Protein AF-A0ABD2MHT2-F1 (afdb_monomer_lite)

Sequence (106 aa):
MSTRWYPIYQKGGPQLRVFLPNFWMKLVRPTHNQPPNIVQFSCSMEMTTPDIKNYLEKIYNVKVIEIRTRIALGKTKKLLELEMLSKRMILNMHMLLCLFKRNFSF

Secondary structure (DSSP, 8-state):
----PPPPP-TTPPPP--SS----EEEE--SS---TTEEEEEE-TT--HHHHHHHHHHTS---EEEEEEEEEPPPPEE-TTTS-EE-----EEEEEEEEESS----

Foldseek 3Di:
DPPDDDDDDDPPDDDDDDDDDPWDKDWDDDPDDDFQQKTKIFIDPPDDPVNVQCCCCVVVVFHFDDKDWDFDFADFDQDPPPSDTDDPRPRGTTTMITGGPDGHDD

InterPro domains:
  IPR012677 Nucleotide-binding alpha-beta plait domain superfamily [G3DSA:3.30.70.330] (2-94)
  IPR012678 Ribosomal protein uL23/eL15/eS24 core domain superfamily [SSF54189] (9-79)
  IPR013025 Large ribosomal subunit protein uL23-like [PF00276] (38-88)
  IPR013025 Large ribosomal subunit protein uL23-like [PTHR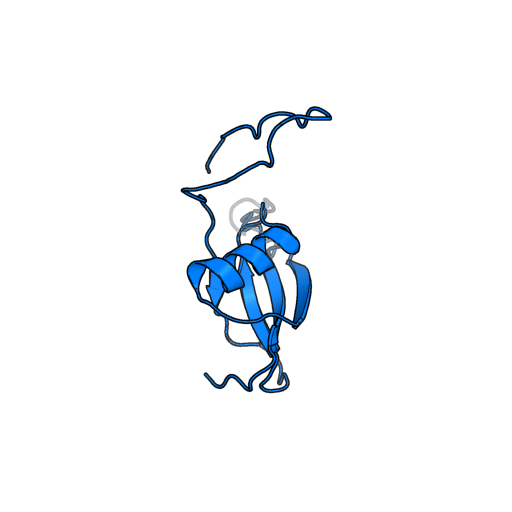12059] (6-78)

Structure (mmCIF, N/CA/C/O backbone):
data_AF-A0ABD2MHT2-F1
#
_entry.id   AF-A0ABD2MHT2-F1
#
loop_
_atom_site.group_PDB
_atom_site.id
_atom_site.type_symbol
_atom_site.label_atom_id
_atom_site.label_alt_id
_atom_site.label_comp_id
_atom_site.label_asym_id
_atom_site.label_entity_id
_atom_site.label_seq_id
_atom_site.pdbx_PDB_ins_code
_atom_site.Cartn_x
_atom_site.Cartn_y
_atom_site.Cartn_z
_atom_site.occupancy
_atom_site.B_iso_or_equiv
_atom_site.auth_seq_id
_atom_site.auth_comp_id
_atom_site.auth_asym_id
_atom_site.auth_atom_id
_atom_site.pdbx_PDB_model_num
ATOM 1 N N . MET A 1 1 ? 4.346 12.620 -9.532 1.00 43.84 1 MET A N 1
ATOM 2 C CA . MET A 1 1 ? 4.607 11.967 -8.232 1.00 43.84 1 MET A CA 1
ATOM 3 C C . MET A 1 1 ? 4.046 12.856 -7.144 1.00 43.84 1 MET A C 1
ATOM 5 O O . MET A 1 1 ? 4.315 14.050 -7.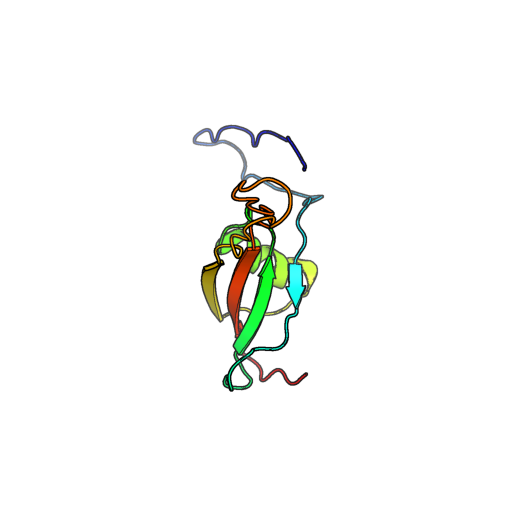184 1.00 43.84 1 MET A O 1
ATOM 9 N N . SER A 1 2 ? 3.239 12.326 -6.224 1.00 43.72 2 SER A N 1
ATOM 10 C CA . SER A 1 2 ? 2.806 13.097 -5.055 1.00 43.72 2 SER A CA 1
ATOM 11 C C . SER A 1 2 ? 3.951 13.087 -4.059 1.00 43.72 2 SER A C 1
ATOM 13 O O . SER A 1 2 ? 4.097 12.156 -3.281 1.00 43.72 2 SER A O 1
ATOM 15 N N . THR A 1 3 ? 4.760 14.132 -4.076 1.00 55.66 3 THR A N 1
ATOM 16 C CA . THR A 1 3 ? 5.834 14.415 -3.114 1.00 55.66 3 THR A CA 1
ATOM 17 C C . THR A 1 3 ? 5.301 14.773 -1.717 1.00 55.66 3 THR A C 1
ATOM 19 O O . THR A 1 3 ? 5.911 15.548 -0.984 1.00 55.66 3 THR A O 1
ATOM 22 N N . ARG A 1 4 ? 4.126 14.258 -1.334 1.00 71.31 4 ARG A N 1
ATOM 23 C CA . ARG A 1 4 ? 3.498 14.582 -0.056 1.00 71.31 4 ARG A CA 1
ATOM 24 C C . ARG A 1 4 ? 4.091 13.688 1.021 1.00 71.31 4 ARG A C 1
ATOM 26 O O . ARG A 1 4 ? 3.875 12.481 1.024 1.00 71.31 4 ARG A O 1
ATOM 33 N N . TRP A 1 5 ? 4.800 14.310 1.948 1.00 82.06 5 TRP A N 1
ATOM 34 C CA . TRP A 1 5 ? 5.302 13.655 3.143 1.00 82.06 5 TRP A CA 1
ATOM 35 C C . TRP A 1 5 ? 4.125 13.187 3.998 1.00 82.06 5 TRP A C 1
ATOM 37 O O . TRP A 1 5 ? 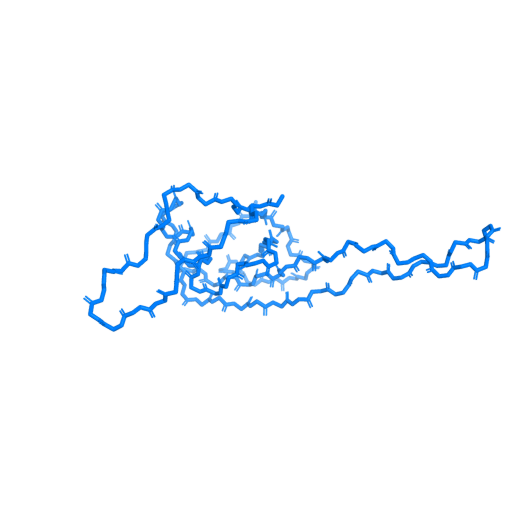3.220 13.969 4.302 1.00 82.06 5 TRP A O 1
ATOM 47 N N . TYR A 1 6 ? 4.122 11.905 4.362 1.00 88.75 6 TYR A N 1
ATOM 48 C CA . TYR A 1 6 ? 3.172 11.399 5.345 1.00 88.75 6 TYR A CA 1
ATOM 49 C C . TYR A 1 6 ? 3.525 11.961 6.726 1.00 88.75 6 TYR A C 1
ATOM 51 O O . TYR A 1 6 ? 4.710 12.064 7.055 1.00 88.75 6 TYR A O 1
ATOM 59 N N . PRO A 1 7 ? 2.524 12.339 7.540 1.00 91.06 7 PRO A N 1
ATOM 60 C CA . PRO A 1 7 ? 2.784 12.799 8.894 1.00 91.06 7 PRO A CA 1
ATOM 61 C C . PRO A 1 7 ? 3.423 11.672 9.708 1.00 91.06 7 PRO A C 1
ATOM 63 O O . PRO A 1 7 ? 3.068 10.499 9.568 1.00 91.06 7 PRO A O 1
ATOM 66 N N . ILE A 1 8 ? 4.366 12.041 10.570 1.00 92.25 8 ILE A N 1
ATOM 67 C CA . ILE A 1 8 ? 5.049 11.092 11.447 1.00 92.25 8 ILE A CA 1
ATOM 68 C C . ILE A 1 8 ? 4.041 10.569 12.472 1.00 92.25 8 ILE A C 1
ATOM 70 O O . ILE A 1 8 ? 3.321 11.342 13.104 1.00 92.25 8 ILE A O 1
ATOM 74 N N . TYR A 1 9 ? 3.994 9.248 12.637 1.00 93.62 9 TYR A N 1
ATOM 75 C CA . TYR A 1 9 ? 3.128 8.619 13.625 1.00 93.62 9 TYR A CA 1
ATOM 76 C C . TYR A 1 9 ? 3.529 9.027 15.050 1.00 93.62 9 TYR A C 1
ATOM 78 O O . TYR A 1 9 ? 4.692 8.910 15.436 1.00 93.62 9 TYR A O 1
ATOM 86 N N . GLN A 1 10 ? 2.545 9.452 15.845 1.00 94.44 10 GLN A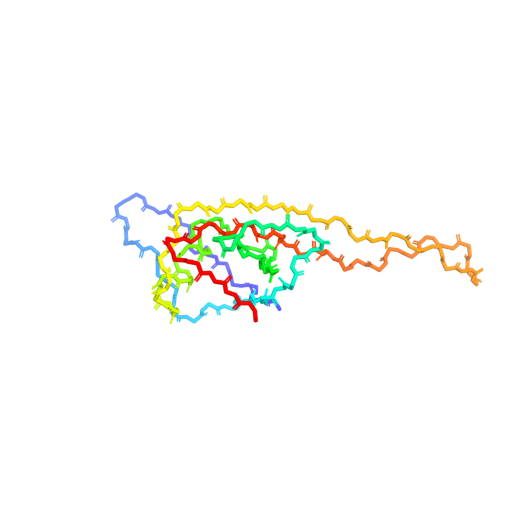 N 1
ATOM 87 C CA . GLN A 1 10 ? 2.690 9.732 17.272 1.00 94.44 10 GLN A CA 1
ATOM 88 C C . GLN A 1 10 ? 1.749 8.825 18.070 1.00 94.44 10 GLN A C 1
ATOM 90 O O . GLN A 1 10 ? 0.575 8.667 17.726 1.00 94.44 10 GLN A O 1
ATOM 95 N N . LYS A 1 11 ? 2.258 8.219 19.149 1.00 95.94 11 LYS A N 1
ATOM 96 C CA . LYS A 1 11 ? 1.469 7.330 20.012 1.00 95.94 11 LYS A CA 1
ATOM 97 C C . LYS A 1 11 ? 0.310 8.110 20.646 1.00 95.94 11 LYS A C 1
ATOM 99 O O . LYS A 1 11 ? 0.537 9.135 21.275 1.00 95.94 11 LYS A O 1
ATOM 104 N N . GLY A 1 12 ? -0.914 7.602 20.500 1.00 95.62 12 GLY A N 1
ATOM 105 C CA . GLY A 1 12 ? -2.135 8.270 20.978 1.00 95.62 12 GLY A CA 1
ATOM 106 C C . GLY A 1 12 ? -2.726 9.291 19.997 1.00 95.62 12 GLY A C 1
ATOM 107 O O . GLY A 1 12 ? -3.787 9.843 20.271 1.00 95.62 12 GLY A O 1
ATOM 108 N N . GLY A 1 13 ? -2.079 9.521 18.850 1.00 93.56 13 GLY A N 1
ATOM 109 C CA . GLY A 1 13 ? -2.634 10.320 17.763 1.00 93.56 13 GLY A CA 1
ATOM 110 C C . GLY A 1 13 ? -3.756 9.601 16.999 1.00 93.56 13 GLY A C 1
ATOM 111 O O . GLY A 1 13 ? -3.957 8.392 17.152 1.00 93.56 13 GLY A O 1
ATOM 112 N N . PRO A 1 14 ? -4.498 10.329 16.148 1.00 95.38 14 PRO A N 1
ATOM 113 C CA . PRO A 1 14 ? -5.545 9.743 15.323 1.00 95.38 14 PRO A CA 1
ATOM 114 C C . PRO A 1 14 ? -4.970 8.813 14.245 1.00 95.38 14 PRO A C 1
ATOM 116 O O . PRO A 1 14 ? -3.845 8.979 13.774 1.00 95.38 14 PRO A O 1
ATOM 119 N N . GLN A 1 15 ? -5.786 7.858 13.795 1.00 92.12 15 GLN A N 1
ATOM 120 C CA . GLN A 1 15 ? -5.445 6.992 12.667 1.00 92.12 15 GLN A CA 1
ATOM 121 C C . GLN A 1 15 ? -5.254 7.814 11.382 1.00 92.12 15 GLN A C 1
ATOM 123 O O . GLN A 1 15 ? -6.123 8.610 11.017 1.00 92.12 15 GLN A O 1
ATOM 128 N N . LEU A 1 16 ? -4.163 7.558 10.652 1.00 91.06 16 LEU A N 1
ATOM 129 C CA . LEU A 1 16 ? -3.900 8.171 9.348 1.00 91.06 16 LEU A CA 1
ATOM 130 C C . LEU A 1 16 ? -4.994 7.789 8.339 1.00 91.06 16 LEU A C 1
ATOM 132 O O . LEU A 1 16 ? -5.276 6.605 8.140 1.00 91.06 16 LEU A O 1
ATOM 136 N N . ARG A 1 17 ? -5.587 8.792 7.681 1.00 91.31 17 ARG A N 1
ATOM 137 C CA . ARG A 1 17 ? -6.602 8.621 6.631 1.00 91.31 17 ARG A CA 1
ATOM 138 C C . ARG A 1 17 ? -6.184 9.364 5.369 1.00 91.31 17 ARG A C 1
ATOM 140 O O . ARG A 1 17 ? -5.790 10.525 5.430 1.00 91.31 17 ARG A O 1
ATOM 147 N N . VAL A 1 18 ? -6.311 8.696 4.226 1.00 88.62 18 VAL A N 1
ATOM 148 C CA . VAL A 1 18 ? -6.001 9.252 2.905 1.00 88.62 18 VAL A CA 1
ATOM 149 C C . VAL A 1 18 ? -7.294 9.311 2.101 1.00 88.62 18 VAL A C 1
ATOM 151 O O . VAL A 1 18 ? -7.866 8.276 1.778 1.00 88.62 18 VAL A O 1
ATOM 154 N N . PHE A 1 19 ? -7.767 10.521 1.801 1.00 89.06 19 PHE A N 1
ATOM 155 C CA . PHE A 1 19 ? -9.023 10.728 1.067 1.00 89.06 19 PHE A CA 1
ATOM 156 C C . PHE A 1 19 ? -8.834 10.722 -0.450 1.00 89.06 19 PHE A C 1
ATOM 158 O O . PHE A 1 19 ? -9.675 10.211 -1.179 1.00 89.06 19 PHE A O 1
ATOM 165 N N . LEU A 1 20 ? -7.720 11.282 -0.921 1.00 89.12 20 LEU A N 1
ATOM 166 C CA . LEU A 1 20 ? -7.407 11.429 -2.340 1.00 89.12 20 LEU A CA 1
ATOM 167 C C . LEU A 1 20 ? -6.060 10.754 -2.620 1.00 89.12 20 LEU A C 1
ATOM 169 O O . LEU A 1 20 ? -5.030 11.433 -2.669 1.00 89.12 20 LEU A O 1
ATOM 173 N N . PRO A 1 21 ? -6.034 9.412 -2.708 1.00 87.06 21 PRO A N 1
ATOM 174 C CA . PRO A 1 21 ? -4.805 8.685 -2.980 1.00 87.06 21 PRO A CA 1
ATOM 175 C C . PRO A 1 21 ? -4.328 8.976 -4.405 1.00 87.06 21 PRO A C 1
ATOM 177 O O . PRO A 1 21 ? -5.069 8.804 -5.369 1.00 87.06 21 PRO A O 1
ATOM 180 N N . ASN A 1 22 ? -3.061 9.356 -4.550 1.00 87.81 22 ASN A N 1
ATOM 181 C CA . ASN A 1 22 ? -2.413 9.502 -5.853 1.00 87.81 22 ASN A CA 1
ATOM 182 C C . ASN A 1 22 ? -1.772 8.172 -6.286 1.00 87.81 22 ASN A C 1
ATOM 184 O O . ASN A 1 22 ? -0.576 8.083 -6.561 1.00 87.81 22 ASN A O 1
ATOM 188 N N . PHE A 1 23 ? -2.580 7.117 -6.286 1.00 87.06 23 PHE A N 1
ATOM 189 C CA . PHE A 1 23 ? -2.155 5.781 -6.672 1.00 87.06 23 PHE A CA 1
ATOM 190 C C . PHE A 1 23 ? -2.898 5.327 -7.912 1.00 87.06 23 PHE A C 1
ATOM 192 O O . PHE A 1 23 ? -4.077 5.624 -8.102 1.00 87.06 23 PHE A O 1
ATOM 199 N N . TRP A 1 24 ? -2.198 4.554 -8.731 1.00 87.50 24 TRP A N 1
ATOM 200 C CA . TRP A 1 24 ? -2.783 3.885 -9.877 1.00 87.50 24 TRP A CA 1
ATOM 201 C C . TRP A 1 24 ? -2.506 2.387 -9.814 1.00 87.50 24 TRP A C 1
ATOM 203 O O . TRP A 1 24 ? -1.446 1.934 -9.361 1.00 87.50 24 TRP A O 1
ATOM 213 N N . MET A 1 25 ? -3.476 1.634 -10.317 1.00 88.62 25 MET A N 1
ATOM 214 C CA . MET A 1 25 ? -3.446 0.189 -10.450 1.00 88.62 25 MET A CA 1
ATOM 215 C C . MET A 1 25 ? -4.066 -0.176 -11.796 1.00 88.62 25 MET A C 1
ATOM 217 O O . MET A 1 25 ? -5.075 0.399 -12.198 1.00 88.62 25 MET A O 1
ATOM 221 N N . LYS A 1 26 ? -3.448 -1.116 -12.507 1.00 88.81 26 LYS A N 1
ATOM 222 C CA . LYS A 1 26 ? -3.943 -1.636 -13.786 1.00 88.81 26 LYS A CA 1
ATOM 223 C C . LYS A 1 26 ? -4.116 -3.140 -13.683 1.00 88.81 26 LYS A C 1
ATOM 225 O O . LYS A 1 26 ? -3.225 -3.827 -13.190 1.00 88.81 26 LYS A O 1
ATOM 230 N N . LEU A 1 27 ? -5.248 -3.640 -14.156 1.00 89.38 27 LEU A N 1
ATOM 231 C CA . LEU A 1 27 ? -5.497 -5.067 -14.322 1.00 89.38 27 LEU A CA 1
ATOM 232 C C . LEU A 1 27 ? -4.692 -5.562 -15.530 1.00 89.38 27 LEU A C 1
ATOM 234 O O 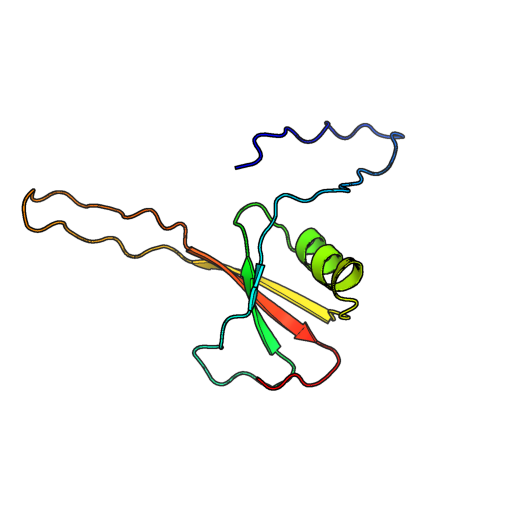. LEU A 1 27 ? -4.776 -4.978 -16.611 1.00 89.38 27 LEU A O 1
ATOM 238 N N . VAL A 1 28 ? -3.884 -6.604 -15.345 1.00 89.00 28 VAL A N 1
ATOM 239 C CA . VAL A 1 28 ? -3.016 -7.156 -16.391 1.00 89.00 28 VAL A CA 1
ATOM 240 C C . VAL A 1 28 ? -3.377 -8.614 -16.616 1.00 89.00 28 VAL A C 1
ATOM 242 O O . VAL A 1 28 ? -3.560 -9.374 -15.668 1.00 89.00 28 VAL A O 1
ATOM 245 N N . ARG A 1 29 ? -3.460 -9.021 -17.885 1.00 87.94 29 ARG A N 1
ATOM 246 C CA . ARG A 1 29 ? -3.658 -10.429 -18.227 1.00 87.94 29 ARG A CA 1
ATOM 247 C C . ARG A 1 29 ? -2.440 -11.243 -17.761 1.00 87.94 29 ARG A C 1
ATOM 249 O O . ARG A 1 29 ? -1.312 -10.854 -18.081 1.00 87.94 29 ARG A O 1
ATOM 256 N N . PRO A 1 30 ? -2.633 -12.350 -17.026 1.00 87.56 30 PRO A N 1
ATOM 257 C CA . PRO A 1 30 ? -1.521 -13.171 -16.574 1.00 87.56 30 PRO A CA 1
ATOM 258 C C . PRO A 1 30 ? -0.777 -13.782 -17.768 1.00 87.56 30 PRO A C 1
ATOM 260 O O . PRO A 1 30 ? -1.378 -14.139 -18.780 1.00 87.56 30 PRO A O 1
ATOM 263 N N . THR A 1 31 ? 0.548 -13.887 -17.657 1.00 85.69 31 THR A N 1
ATOM 264 C CA . THR A 1 31 ? 1.403 -14.457 -18.717 1.00 85.69 31 THR A CA 1
ATOM 265 C C . THR A 1 31 ? 1.390 -15.982 -18.733 1.00 85.69 31 THR A C 1
ATOM 267 O O . THR A 1 31 ? 1.694 -16.589 -19.753 1.00 85.69 31 THR A O 1
ATOM 270 N N . HIS A 1 32 ? 1.069 -16.596 -17.595 1.00 86.56 32 HIS A N 1
ATOM 271 C CA . HIS A 1 32 ? 0.967 -18.040 -17.421 1.00 86.56 32 HIS A CA 1
ATOM 272 C C . HIS A 1 32 ? -0.448 -18.399 -16.980 1.00 86.56 32 HIS A C 1
ATOM 274 O O . HIS A 1 32 ? -1.136 -17.569 -16.383 1.00 86.56 32 HIS A O 1
ATOM 280 N N . ASN A 1 33 ? -0.854 -19.645 -17.2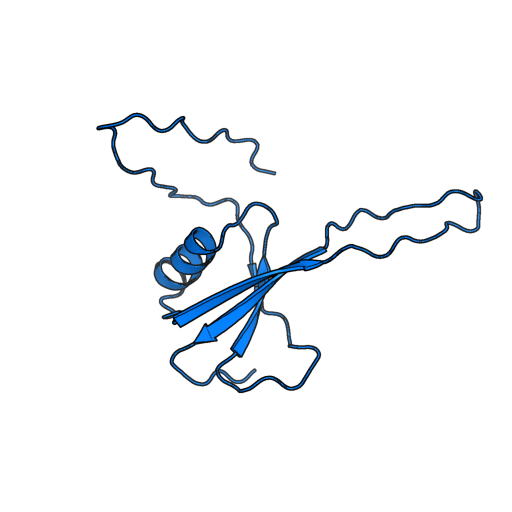24 1.00 86.75 33 ASN A N 1
ATOM 281 C CA . ASN A 1 33 ? -2.142 -20.148 -16.764 1.00 86.75 33 ASN A CA 1
ATOM 282 C C . ASN A 1 33 ? -2.188 -20.107 -15.233 1.00 86.75 33 ASN A C 1
ATOM 284 O O . ASN A 1 33 ? -1.430 -20.796 -14.551 1.00 86.75 33 ASN A O 1
ATOM 288 N N . GLN A 1 34 ? -3.064 -19.258 -14.709 1.00 86.56 34 GLN A N 1
ATOM 289 C CA . GLN A 1 34 ? -3.353 -19.126 -13.289 1.00 86.56 34 GLN A CA 1
ATOM 290 C C . GLN A 1 34 ? -4.783 -19.615 -13.040 1.00 86.56 34 GLN A C 1
ATOM 292 O O . GLN A 1 34 ? -5.620 -19.541 -13.943 1.00 86.56 34 GLN A O 1
ATOM 297 N N . PRO A 1 35 ? -5.087 -20.132 -11.840 1.00 89.06 35 PRO A N 1
ATOM 298 C CA . PRO A 1 35 ? -6.457 -20.465 -11.482 1.00 89.06 35 PRO A CA 1
ATOM 299 C C . PRO A 1 35 ? -7.349 -19.212 -11.540 1.00 89.06 35 PRO A C 1
ATOM 301 O O . PRO A 1 35 ? -6.871 -18.104 -11.292 1.00 89.06 35 PRO A O 1
ATOM 304 N N . PRO A 1 36 ? -8.659 -19.368 -11.792 1.00 87.38 36 PRO A N 1
ATOM 305 C CA . PRO A 1 36 ? -9.577 -18.249 -12.038 1.00 87.38 36 PRO A CA 1
ATOM 306 C C . PRO A 1 36 ? -9.787 -17.334 -10.821 1.00 87.38 36 PRO A C 1
ATOM 308 O O . PRO A 1 36 ? -10.325 -16.243 -10.942 1.00 87.38 36 PRO A O 1
ATOM 311 N N . ASN A 1 37 ? -9.372 -17.757 -9.628 1.00 89.31 37 ASN A N 1
ATOM 312 C CA . ASN A 1 37 ? -9.422 -16.934 -8.416 1.00 89.31 37 ASN A CA 1
ATOM 313 C C . ASN A 1 37 ? -8.222 -16.001 -8.269 1.00 89.31 37 ASN A C 1
ATOM 315 O O . ASN A 1 37 ? -8.165 -15.232 -7.310 1.00 89.31 37 ASN A O 1
ATOM 319 N N . ILE A 1 38 ? -7.247 -16.097 -9.169 1.00 90.19 38 ILE A N 1
ATOM 320 C CA . ILE A 1 38 ? -6.023 -15.321 -9.111 1.00 90.19 38 ILE A CA 1
ATOM 321 C C . ILE A 1 38 ? -6.039 -14.282 -10.221 1.00 90.19 38 ILE A C 1
ATOM 323 O O . ILE A 1 38 ? -6.153 -14.601 -11.402 1.00 90.19 38 ILE A O 1
ATOM 327 N N . VAL A 1 39 ? -5.880 -13.026 -9.820 1.00 89.62 39 VAL A N 1
ATOM 328 C CA . VAL A 1 39 ? -5.826 -11.892 -10.737 1.00 89.62 39 VAL A CA 1
ATOM 329 C C . VAL A 1 39 ? -4.517 -11.156 -10.549 1.00 89.62 39 VAL A C 1
ATOM 331 O O . VAL A 1 39 ? -4.053 -10.941 -9.424 1.00 89.62 39 VAL A O 1
ATOM 334 N N . GLN A 1 40 ? -3.937 -10.757 -11.677 1.00 90.31 40 GLN A N 1
ATOM 335 C CA . GLN A 1 40 ? -2.690 -10.029 -11.707 1.00 90.31 40 GLN A CA 1
ATOM 336 C C . GLN A 1 40 ? -2.942 -8.531 -11.882 1.00 90.31 40 GLN A C 1
ATOM 338 O O . GLN A 1 40 ? -3.562 -8.096 -12.854 1.00 90.31 40 GLN A O 1
ATOM 343 N N . PHE A 1 41 ? -2.410 -7.730 -10.964 1.00 90.19 41 PHE A N 1
ATOM 344 C CA . PHE A 1 41 ? -2.393 -6.277 -11.103 1.00 90.19 41 PHE A CA 1
ATOM 345 C C . PHE A 1 41 ? -0.975 -5.766 -11.270 1.00 90.19 41 PHE A C 1
ATOM 347 O O . PHE A 1 41 ? 0.002 -6.387 -10.846 1.00 90.19 41 PHE A O 1
ATOM 354 N N . SER A 1 42 ? -0.878 -4.602 -11.889 1.00 89.62 42 SER A N 1
ATOM 355 C CA . SER A 1 42 ? 0.327 -3.810 -11.907 1.00 89.62 42 SER A CA 1
ATOM 356 C C . SER A 1 42 ? 0.044 -2.501 -11.176 1.00 89.62 42 SER A C 1
ATOM 358 O O . SER A 1 42 ? -0.815 -1.724 -11.607 1.00 89.62 42 SER A O 1
ATOM 360 N N . CYS A 1 43 ? 0.756 -2.275 -10.077 1.00 88.62 43 CYS A N 1
ATOM 361 C CA . CYS A 1 43 ? 0.528 -1.153 -9.168 1.00 88.62 43 CYS A CA 1
ATOM 362 C C . CYS A 1 43 ? 1.711 -0.178 -9.138 1.00 88.62 43 CYS A C 1
ATOM 364 O O . CYS A 1 43 ? 2.823 -0.494 -9.579 1.00 88.62 43 CYS A O 1
ATOM 366 N N . SER A 1 44 ? 1.463 1.003 -8.571 1.00 87.44 44 SER A N 1
ATOM 367 C CA . SER A 1 44 ? 2.501 1.989 -8.250 1.00 87.44 44 SER A CA 1
ATOM 368 C C . SER A 1 44 ? 3.534 1.416 -7.267 1.00 87.44 44 SER A C 1
ATOM 370 O O . SER A 1 44 ? 3.182 0.630 -6.390 1.00 87.44 44 SER A O 1
ATOM 372 N N . MET A 1 45 ? 4.801 1.830 -7.386 1.00 85.44 45 MET A N 1
ATOM 373 C CA . MET A 1 45 ? 5.906 1.332 -6.542 1.00 85.44 45 MET A CA 1
ATOM 374 C C . MET A 1 45 ? 5.771 1.685 -5.053 1.00 85.44 45 MET A C 1
ATOM 376 O O . MET A 1 45 ? 6.336 1.007 -4.208 1.00 85.44 45 MET A O 1
ATOM 380 N N . GLU A 1 46 ? 5.039 2.750 -4.742 1.00 85.56 46 GLU A N 1
ATOM 381 C CA . GLU A 1 46 ? 4.870 3.271 -3.381 1.00 85.56 46 GLU A CA 1
ATOM 382 C C . GLU A 1 46 ? 3.804 2.508 -2.575 1.00 85.56 46 GLU A C 1
ATOM 384 O O . GLU A 1 46 ? 3.683 2.713 -1.371 1.00 85.56 46 GLU A O 1
ATOM 389 N N . MET A 1 47 ? 3.007 1.652 -3.227 1.00 88.06 47 MET A N 1
ATOM 390 C CA . MET A 1 47 ? 1.899 0.954 -2.578 1.00 88.06 47 MET A CA 1
ATOM 391 C C . MET A 1 47 ? 2.367 -0.295 -1.837 1.00 88.06 47 MET A C 1
ATOM 393 O O . MET A 1 47 ? 3.017 -1.170 -2.411 1.00 88.06 47 MET A O 1
ATOM 397 N N . THR A 1 48 ? 1.930 -0.434 -0.589 1.00 89.25 48 THR A N 1
ATOM 398 C CA . THR A 1 48 ? 2.167 -1.638 0.210 1.00 89.25 48 THR A CA 1
ATOM 399 C C . THR A 1 48 ? 0.994 -2.623 0.126 1.00 89.25 48 THR A C 1
ATOM 401 O O . THR A 1 48 ? -0.103 -2.300 -0.333 1.00 89.25 48 THR A O 1
ATOM 404 N N . THR A 1 49 ? 1.200 -3.856 0.594 1.00 91.56 49 THR A N 1
ATOM 405 C CA . THR A 1 49 ? 0.166 -4.902 0.671 1.00 91.56 49 THR A CA 1
ATOM 406 C C . THR A 1 49 ? -1.141 -4.443 1.354 1.00 91.56 49 THR A C 1
ATOM 408 O O . THR A 1 49 ? -2.206 -4.660 0.767 1.00 91.56 49 THR A O 1
ATOM 411 N N . PRO A 1 50 ? -1.126 -3.799 2.545 1.00 91.81 50 PRO A N 1
ATOM 412 C CA . PRO A 1 50 ? -2.355 -3.298 3.168 1.00 91.81 50 PRO A CA 1
ATOM 413 C C . PRO A 1 50 ? -3.004 -2.147 2.389 1.00 91.81 50 PRO A C 1
ATOM 415 O O . PRO A 1 50 ? -4.232 -2.080 2.344 1.00 91.81 50 PRO A O 1
ATOM 418 N N . ASP A 1 51 ? -2.222 -1.285 1.729 1.00 91.38 51 ASP A N 1
ATOM 419 C CA . ASP A 1 51 ? -2.775 -0.203 0.902 1.00 91.38 51 ASP A CA 1
ATOM 420 C C . ASP A 1 51 ? -3.572 -0.769 -0.267 1.00 91.38 51 ASP A C 1
ATOM 422 O O . ASP A 1 51 ? -4.677 -0.315 -0.549 1.00 91.38 51 ASP A O 1
ATOM 426 N N . ILE A 1 52 ? -3.042 -1.807 -0.915 1.00 91.81 52 ILE A N 1
ATOM 427 C CA . ILE A 1 52 ? -3.690 -2.464 -2.053 1.00 91.81 52 ILE A CA 1
ATOM 428 C C . ILE A 1 52 ? -4.975 -3.164 -1.611 1.00 91.81 52 ILE A C 1
ATOM 430 O O . ILE A 1 52 ? -5.997 -3.053 -2.292 1.00 91.81 52 ILE A O 1
ATOM 434 N N . LYS A 1 53 ? -4.954 -3.827 -0.447 1.00 92.56 53 LYS A N 1
ATOM 435 C CA . LYS A 1 53 ? -6.158 -4.421 0.147 1.00 92.56 53 LYS A CA 1
ATOM 436 C C . LYS A 1 53 ? -7.233 -3.363 0.373 1.00 92.56 53 LYS A C 1
ATOM 438 O O . LYS A 1 53 ? -8.355 -3.524 -0.097 1.00 92.56 53 LYS A O 1
ATOM 443 N N . ASN A 1 54 ? -6.873 -2.262 1.030 1.00 93.25 54 ASN A N 1
ATOM 444 C CA . ASN A 1 54 ? -7.792 -1.159 1.293 1.00 93.25 54 ASN A CA 1
ATOM 445 C C . ASN A 1 54 ? -8.306 -0.526 -0.002 1.00 93.25 54 ASN A C 1
ATOM 447 O O . ASN A 1 54 ? -9.484 -0.201 -0.092 1.00 93.25 54 ASN A O 1
ATOM 451 N N . TYR A 1 55 ? -7.456 -0.381 -1.015 1.00 92.88 55 TYR A N 1
ATOM 452 C CA . TYR A 1 55 ? -7.834 0.181 -2.308 1.00 92.88 55 TYR A CA 1
ATOM 453 C C . TYR A 1 55 ? -8.895 -0.685 -3.005 1.00 92.88 55 TYR A C 1
ATOM 455 O O . TYR A 1 55 ? -9.938 -0.180 -3.416 1.00 92.88 55 TYR A O 1
ATOM 463 N N . LEU A 1 56 ? -8.680 -2.004 -3.070 1.00 92.38 56 LEU A N 1
ATOM 464 C CA . LEU A 1 56 ? -9.630 -2.952 -3.665 1.00 92.38 56 LEU A CA 1
ATOM 465 C C . LEU A 1 56 ? -10.925 -3.086 -2.852 1.00 92.38 56 LEU A C 1
ATOM 467 O O . LEU A 1 56 ? -12.012 -3.119 -3.429 1.00 92.38 56 LEU A O 1
ATOM 471 N N . GLU A 1 57 ? -10.830 -3.129 -1.524 1.00 93.75 57 GLU A N 1
ATOM 472 C CA . GLU A 1 57 ? -11.990 -3.314 -0.650 1.00 93.75 57 GLU A CA 1
ATOM 473 C C . GLU A 1 57 ? -12.831 -2.043 -0.496 1.00 93.75 57 GLU A C 1
ATOM 475 O O . GLU A 1 57 ? -14.052 -2.143 -0.449 1.00 93.75 57 GLU A O 1
ATOM 480 N N . LYS A 1 58 ? -12.218 -0.855 -0.408 1.00 92.75 58 LYS A N 1
ATOM 481 C CA . LYS A 1 58 ? -12.941 0.404 -0.149 1.00 92.75 58 LYS A CA 1
ATOM 482 C C . LYS A 1 58 ? -13.433 1.098 -1.412 1.00 92.75 58 LYS A C 1
ATOM 484 O O . LYS A 1 58 ? -14.491 1.714 -1.360 1.00 92.75 58 LYS A O 1
ATOM 489 N N . ILE A 1 59 ? -12.685 1.027 -2.516 1.00 93.56 59 ILE A N 1
ATOM 490 C CA . ILE A 1 59 ? -13.070 1.695 -3.771 1.00 93.56 59 ILE A CA 1
ATOM 491 C C . ILE A 1 59 ? -13.897 0.748 -4.642 1.00 93.56 59 ILE A C 1
ATOM 493 O O . ILE A 1 59 ? -14.954 1.131 -5.132 1.00 93.56 59 ILE A O 1
ATOM 497 N N . TYR A 1 60 ? -13.440 -0.497 -4.811 1.00 92.00 60 TYR A N 1
ATOM 498 C CA . TYR A 1 60 ? -14.069 -1.460 -5.725 1.00 92.00 60 TYR A CA 1
ATOM 499 C C . TYR A 1 60 ? -14.949 -2.510 -5.032 1.00 92.00 60 TYR A C 1
ATOM 501 O O . TYR A 1 60 ? -15.555 -3.332 -5.715 1.00 92.00 60 TYR A O 1
ATOM 509 N N . ASN A 1 61 ? -15.043 -2.505 -3.697 1.00 93.75 61 ASN A N 1
ATOM 510 C CA . ASN A 1 61 ? -15.816 -3.478 -2.914 1.00 93.75 61 ASN A CA 1
ATOM 511 C C . ASN A 1 61 ? -15.449 -4.949 -3.192 1.00 93.75 61 ASN A C 1
ATOM 513 O O . ASN A 1 61 ? -16.279 -5.851 -3.038 1.00 93.75 61 ASN A O 1
ATOM 517 N N . VAL A 1 62 ? -14.199 -5.219 -3.581 1.00 90.88 62 VAL A N 1
ATOM 518 C CA . VAL A 1 62 ? -13.744 -6.579 -3.884 1.00 90.88 62 VAL A CA 1
ATOM 519 C C . VAL A 1 62 ? -13.041 -7.177 -2.671 1.00 90.88 62 VAL A C 1
ATOM 521 O O . VAL A 1 62 ? -12.051 -6.641 -2.185 1.00 90.88 62 VAL A O 1
ATOM 524 N N . LYS A 1 63 ? -13.544 -8.318 -2.186 1.00 90.94 63 LYS A N 1
ATOM 525 C CA . LYS A 1 63 ? -12.976 -9.022 -1.026 1.00 90.94 63 LYS A CA 1
ATOM 526 C C . LYS A 1 63 ? -11.725 -9.802 -1.418 1.00 90.94 63 LYS A C 1
ATOM 528 O O . LYS A 1 63 ? -11.830 -10.809 -2.123 1.00 90.94 63 LYS A O 1
ATOM 533 N N . VAL A 1 64 ? -10.575 -9.370 -0.911 1.00 90.38 64 VAL A N 1
ATOM 534 C CA . VAL A 1 64 ? -9.276 -10.004 -1.157 1.00 90.38 64 VAL A CA 1
ATOM 535 C C . VAL A 1 64 ? -8.917 -10.926 0.007 1.00 90.38 64 VAL A C 1
ATOM 537 O O . VAL A 1 64 ? -9.017 -10.535 1.169 1.00 90.38 64 VAL A O 1
ATOM 540 N N . ILE A 1 65 ? -8.491 -12.151 -0.300 1.00 91.31 65 ILE A N 1
ATOM 541 C CA . ILE A 1 65 ? -8.055 -13.128 0.708 1.00 91.31 65 ILE A CA 1
ATOM 542 C C . ILE A 1 65 ? -6.561 -12.960 0.971 1.00 91.31 65 ILE A C 1
ATOM 544 O O . ILE A 1 65 ? -6.150 -12.730 2.106 1.00 91.31 65 ILE A O 1
ATOM 548 N N . GLU A 1 66 ? -5.758 -13.037 -0.088 1.00 90.69 66 GLU A N 1
ATOM 549 C CA . GLU A 1 66 ? -4.302 -12.975 -0.007 1.00 90.69 66 GLU A CA 1
ATOM 550 C C . GLU A 1 66 ? -3.749 -12.078 -1.114 1.00 90.69 66 GLU A C 1
ATOM 552 O O . GLU A 1 66 ? -4.274 -12.039 -2.230 1.00 90.69 66 GLU A O 1
ATOM 557 N N . ILE A 1 67 ? -2.685 -11.347 -0.787 1.00 91.25 67 ILE A N 1
ATOM 558 C CA . ILE A 1 67 ? -1.984 -10.450 -1.700 1.00 91.25 67 ILE A CA 1
ATOM 559 C C . ILE A 1 67 ? -0.506 -10.803 -1.659 1.00 91.25 67 ILE A C 1
ATOM 561 O O . ILE A 1 67 ? 0.116 -10.759 -0.599 1.00 91.25 67 ILE A O 1
ATOM 565 N N . ARG A 1 68 ? 0.069 -11.093 -2.825 1.00 90.31 68 ARG A N 1
ATOM 566 C CA . ARG A 1 68 ? 1.513 -11.286 -2.989 1.00 90.31 68 ARG A CA 1
ATOM 567 C C . ARG A 1 68 ? 2.057 -10.247 -3.947 1.00 90.31 68 ARG A C 1
ATOM 569 O O . ARG A 1 68 ? 1.603 -10.164 -5.083 1.00 90.31 68 ARG A O 1
ATOM 576 N N . THR A 1 69 ? 3.028 -9.461 -3.501 1.00 89.12 69 THR A N 1
ATOM 577 C CA . THR A 1 69 ? 3.662 -8.423 -4.318 1.00 89.12 69 THR A CA 1
ATOM 578 C C . THR A 1 69 ? 5.064 -8.868 -4.727 1.00 89.12 69 THR A C 1
ATOM 580 O O . THR A 1 69 ? 5.796 -9.470 -3.945 1.00 89.12 69 THR A O 1
ATOM 583 N N . ARG A 1 70 ? 5.460 -8.578 -5.969 1.00 87.75 70 ARG A N 1
ATOM 584 C CA . ARG A 1 70 ? 6.849 -8.719 -6.431 1.00 87.75 70 ARG A CA 1
ATOM 585 C C . ARG A 1 70 ? 7.273 -7.497 -7.228 1.00 87.75 70 ARG A C 1
ATOM 587 O O . ARG A 1 70 ? 6.468 -6.954 -7.980 1.00 87.75 70 ARG A O 1
ATOM 594 N N . ILE A 1 71 ? 8.525 -7.080 -7.073 1.00 87.31 71 ILE A N 1
ATOM 595 C CA . ILE A 1 71 ? 9.114 -5.978 -7.843 1.00 87.31 71 ILE A CA 1
ATOM 596 C C . ILE A 1 71 ? 9.809 -6.580 -9.063 1.00 87.31 71 ILE A C 1
ATOM 598 O O . ILE A 1 71 ? 10.647 -7.469 -8.911 1.00 87.31 71 ILE A O 1
ATOM 602 N N . ALA A 1 72 ? 9.468 -6.116 -10.267 1.00 82.69 72 ALA A N 1
ATOM 603 C CA . ALA A 1 72 ? 10.128 -6.557 -11.489 1.00 82.69 72 ALA A CA 1
ATOM 604 C C . ALA A 1 72 ? 11.160 -5.522 -11.963 1.00 82.69 72 ALA A C 1
ATOM 606 O O . ALA A 1 72 ? 10.904 -4.322 -12.050 1.00 82.69 72 ALA A O 1
ATOM 607 N N . LEU A 1 73 ? 12.359 -5.986 -12.312 1.00 81.06 73 LEU A N 1
ATOM 608 C CA . LEU A 1 73 ? 13.374 -5.105 -12.881 1.00 81.06 73 LEU A CA 1
ATOM 609 C C . LEU A 1 73 ? 13.098 -4.866 -14.375 1.00 81.06 73 LEU A C 1
ATOM 611 O O . LEU A 1 73 ? 12.815 -5.796 -15.131 1.00 81.06 73 LEU A O 1
ATOM 615 N N . GLY A 1 74 ? 13.203 -3.610 -14.816 1.00 77.94 74 GLY A N 1
ATOM 616 C CA . GLY A 1 74 ? 13.162 -3.261 -16.236 1.00 77.94 74 GLY A CA 1
ATOM 617 C C . GLY A 1 74 ? 14.384 -3.774 -17.008 1.00 77.94 74 GLY A C 1
ATOM 618 O O . GLY A 1 74 ? 15.481 -3.882 -16.460 1.00 77.94 74 GLY A O 1
ATOM 619 N N . LYS A 1 75 ? 14.203 -4.070 -18.302 1.00 77.75 75 LYS A N 1
ATOM 620 C CA . LYS A 1 75 ? 15.297 -4.515 -19.181 1.00 77.75 75 LYS A CA 1
ATOM 621 C C . LYS A 1 75 ? 16.294 -3.374 -19.408 1.00 77.75 75 LYS A C 1
ATOM 623 O O . LYS A 1 75 ? 15.905 -2.284 -19.826 1.00 77.75 75 LYS A O 1
ATOM 628 N N . THR A 1 76 ? 17.578 -3.637 -19.190 1.00 78.44 76 THR A N 1
ATOM 629 C CA . THR A 1 76 ? 18.675 -2.766 -19.629 1.00 78.44 76 THR A CA 1
ATOM 630 C C . THR A 1 76 ? 18.877 -2.942 -21.134 1.00 78.44 76 THR A C 1
ATOM 632 O O . THR A 1 76 ? 18.934 -4.069 -21.623 1.00 78.44 76 THR A O 1
ATOM 635 N N . LYS A 1 77 ? 18.949 -1.843 -21.894 1.00 75.31 77 LYS A N 1
ATOM 636 C CA . LYS A 1 77 ? 19.213 -1.891 -23.338 1.00 75.31 77 LYS A CA 1
ATOM 637 C C . LYS A 1 77 ? 20.512 -1.154 -23.641 1.00 75.31 77 LYS A C 1
ATOM 639 O O . LYS A 1 77 ? 20.681 0.000 -23.253 1.00 75.31 77 LYS A O 1
ATOM 644 N N . LYS A 1 78 ? 21.426 -1.806 -24.356 1.00 76.12 78 LYS A N 1
ATOM 645 C CA . LYS A 1 78 ? 22.575 -1.115 -24.950 1.00 76.12 78 LYS A CA 1
ATOM 646 C C . LYS A 1 78 ? 22.050 -0.220 -26.066 1.00 76.12 78 LYS A C 1
ATOM 648 O O . LYS A 1 78 ? 21.304 -0.703 -26.919 1.00 76.12 78 LYS A O 1
ATOM 653 N N . LEU A 1 79 ? 22.371 1.069 -26.015 1.00 75.06 79 LEU A N 1
ATOM 654 C CA . LEU A 1 79 ? 22.102 1.955 -27.138 1.00 75.06 79 LEU A CA 1
ATOM 655 C C . LEU A 1 79 ? 23.269 1.777 -28.113 1.00 75.06 79 LEU A C 1
ATOM 657 O O . LEU A 1 79 ? 24.412 2.029 -27.739 1.00 75.06 79 LEU A O 1
ATOM 661 N N . LEU A 1 80 ? 22.989 1.275 -29.317 1.00 71.06 80 LEU A N 1
ATOM 662 C CA . LEU A 1 80 ? 24.029 0.907 -30.287 1.00 71.06 80 LEU A CA 1
ATOM 663 C C . LEU A 1 80 ? 24.841 2.117 -30.778 1.00 71.06 80 LEU A C 1
ATOM 665 O O . LEU A 1 80 ? 26.011 1.957 -31.087 1.00 71.06 80 LEU A O 1
ATOM 669 N N . GLU A 1 81 ? 24.255 3.316 -30.794 1.00 71.19 81 GLU A N 1
ATOM 670 C CA . GLU A 1 81 ? 24.902 4.531 -31.318 1.00 71.19 81 GLU A CA 1
ATOM 671 C C . GLU A 1 81 ? 25.971 5.152 -30.411 1.00 71.19 81 GLU A C 1
ATOM 673 O O . GLU A 1 81 ? 26.797 5.909 -30.905 1.00 71.19 81 GLU A O 1
ATOM 678 N N . LEU A 1 82 ? 25.967 4.880 -29.102 1.00 65.50 82 LEU A N 1
ATOM 679 C CA . LEU A 1 82 ? 26.836 5.595 -28.152 1.00 65.50 82 LEU A CA 1
ATOM 680 C C . LEU A 1 82 ? 27.719 4.673 -27.298 1.00 65.50 82 LEU A C 1
ATOM 682 O O . LEU A 1 82 ? 28.358 5.153 -26.374 1.00 65.50 82 LEU A O 1
ATOM 686 N N . GLU A 1 83 ? 27.713 3.352 -27.525 1.00 64.38 83 GLU A N 1
ATOM 687 C CA . GLU A 1 83 ? 28.314 2.345 -26.616 1.00 64.38 83 GLU A CA 1
ATOM 688 C C . GLU A 1 83 ? 27.885 2.487 -25.135 1.00 64.38 83 GLU A C 1
ATOM 690 O O . GLU A 1 83 ? 28.435 1.859 -24.230 1.00 64.38 83 GLU A O 1
ATOM 695 N N . MET A 1 84 ? 26.836 3.264 -24.859 1.00 65.06 84 MET A N 1
ATOM 696 C CA . MET A 1 84 ? 26.327 3.503 -23.517 1.00 65.06 84 MET A CA 1
ATOM 697 C C . MET A 1 84 ? 25.233 2.491 -23.166 1.00 65.06 84 MET A C 1
ATOM 699 O O . MET A 1 84 ? 24.302 2.209 -23.934 1.00 65.06 84 MET A O 1
ATOM 703 N N . LEU A 1 85 ? 25.296 1.969 -21.941 1.00 65.00 85 LEU A N 1
ATOM 704 C CA . LEU A 1 85 ? 24.196 1.213 -21.351 1.00 65.00 85 LEU A CA 1
ATOM 705 C C . LEU A 1 85 ? 23.066 2.174 -20.978 1.00 65.00 85 LEU A C 1
ATOM 707 O O . LEU A 1 85 ? 23.066 2.781 -19.909 1.00 65.00 85 LEU A O 1
ATOM 711 N N . SER A 1 86 ? 22.057 2.275 -21.841 1.00 64.12 86 SER A N 1
ATOM 712 C CA . SER A 1 86 ? 20.832 2.992 -21.508 1.00 64.12 86 SER A CA 1
ATOM 713 C C . SER A 1 86 ? 19.912 2.081 -20.691 1.00 64.12 86 SER A C 1
ATOM 715 O O . SER A 1 86 ? 19.248 1.157 -21.176 1.00 64.12 86 SER A O 1
ATOM 717 N N . LYS A 1 87 ? 19.838 2.325 -19.387 1.00 57.44 87 LYS A N 1
ATOM 718 C CA . LYS A 1 87 ? 18.743 1.774 -18.596 1.00 57.44 87 LYS A CA 1
ATOM 719 C C . LYS A 1 87 ? 17.551 2.694 -18.819 1.00 57.44 87 LYS A C 1
ATOM 721 O O . LYS A 1 87 ? 17.441 3.723 -18.161 1.00 57.44 87 LYS A O 1
ATOM 726 N N . ARG A 1 88 ? 16.637 2.343 -19.737 1.00 48.69 88 ARG A N 1
ATOM 727 C CA . ARG A 1 88 ? 15.278 2.904 -19.662 1.00 48.69 88 ARG A CA 1
ATOM 728 C C . ARG A 1 88 ? 14.722 2.429 -18.330 1.00 48.69 88 ARG A C 1
ATOM 730 O O . ARG A 1 88 ? 14.312 1.277 -18.201 1.00 48.69 88 ARG A O 1
ATOM 737 N N . MET A 1 89 ? 14.804 3.300 -17.331 1.00 44.19 89 MET A N 1
ATOM 738 C CA . MET A 1 89 ? 14.363 3.067 -15.964 1.00 44.19 89 MET A CA 1
ATOM 739 C C . MET A 1 89 ? 12.839 3.091 -15.931 1.00 44.19 89 MET A C 1
ATOM 741 O O . MET A 1 89 ? 12.208 3.925 -15.298 1.00 44.19 89 MET A O 1
ATOM 745 N N . ILE A 1 90 ? 12.230 2.153 -16.647 1.00 52.09 90 ILE A N 1
ATOM 746 C CA . ILE A 1 90 ? 10.867 1.755 -16.374 1.00 52.09 90 ILE A CA 1
ATOM 747 C C . ILE A 1 90 ? 11.028 0.834 -15.170 1.00 52.09 90 ILE A C 1
ATOM 749 O O . ILE A 1 90 ? 11.312 -0.357 -15.312 1.00 52.09 90 ILE A O 1
ATOM 753 N N . LEU A 1 91 ? 11.029 1.431 -13.974 1.00 47.91 91 LEU A N 1
ATOM 754 C CA . LEU A 1 91 ? 10.861 0.703 -12.721 1.00 47.91 91 LEU A CA 1
ATOM 755 C C . LEU A 1 91 ? 9.524 -0.022 -12.847 1.00 47.91 91 LEU A C 1
ATOM 757 O O . LEU A 1 91 ? 8.452 0.553 -12.668 1.00 47.91 91 LEU A O 1
ATOM 761 N N . ASN A 1 92 ? 9.600 -1.259 -13.322 1.00 51.91 92 ASN A N 1
ATOM 762 C CA . ASN A 1 92 ? 8.442 -2.016 -13.722 1.00 51.91 92 ASN A CA 1
ATOM 763 C C . ASN A 1 92 ? 7.818 -2.595 -12.463 1.00 51.91 92 ASN A C 1
ATOM 765 O O . ASN A 1 92 ? 8.199 -3.656 -11.997 1.00 51.91 92 ASN A O 1
ATOM 769 N N . MET A 1 93 ? 6.807 -1.878 -11.985 1.00 56.03 93 MET A N 1
ATOM 770 C CA . MET A 1 93 ? 5.520 -2.454 -11.619 1.00 56.03 93 MET A CA 1
ATOM 771 C C . MET A 1 93 ? 5.580 -3.514 -10.517 1.00 56.03 93 MET A C 1
ATOM 773 O O . MET A 1 93 ? 6.015 -4.645 -10.739 1.00 56.03 93 MET A O 1
ATOM 777 N N . HIS A 1 94 ? 5.005 -3.189 -9.358 1.00 58.84 94 HIS A N 1
ATOM 778 C CA . HIS A 1 94 ? 4.598 -4.223 -8.416 1.00 58.84 94 HIS A CA 1
ATOM 779 C C . HIS A 1 94 ? 3.623 -5.150 -9.131 1.00 58.84 94 HIS A C 1
ATOM 781 O O . HIS A 1 94 ? 2.478 -4.775 -9.393 1.00 58.84 94 HIS A O 1
ATOM 787 N N . MET A 1 95 ? 4.096 -6.340 -9.491 1.00 59.50 95 MET A N 1
ATOM 788 C CA . MET A 1 95 ? 3.217 -7.383 -9.960 1.00 59.50 95 MET A CA 1
ATOM 789 C C . MET A 1 95 ? 2.578 -7.996 -8.733 1.00 59.50 95 MET A C 1
ATOM 791 O O . MET A 1 95 ? 3.253 -8.513 -7.840 1.00 59.50 95 MET A O 1
ATOM 795 N N . LEU A 1 96 ? 1.268 -7.875 -8.703 1.00 65.25 96 LEU A N 1
ATOM 796 C CA . LEU A 1 96 ? 0.454 -8.248 -7.582 1.00 65.25 96 LEU A CA 1
ATOM 797 C C . LEU A 1 96 ? -0.358 -9.470 -7.954 1.00 65.25 96 LEU A C 1
ATOM 799 O O . LEU A 1 96 ? -1.090 -9.432 -8.937 1.00 65.25 96 LEU A O 1
ATOM 803 N N . LEU A 1 97 ? -0.235 -10.527 -7.169 1.00 71.00 97 LEU A N 1
ATOM 804 C CA . LEU A 1 97 ? -1.100 -11.686 -7.247 1.00 71.00 97 LEU A CA 1
ATOM 805 C C . LEU A 1 97 ? -2.155 -11.539 -6.149 1.00 71.00 97 LEU A C 1
ATOM 807 O O . LEU A 1 97 ? -1.826 -11.607 -4.963 1.00 71.00 97 LEU A O 1
ATOM 811 N N . CYS A 1 98 ? -3.399 -11.291 -6.546 1.00 70.62 98 CYS A N 1
ATOM 812 C CA . CYS A 1 98 ? -4.538 -11.228 -5.637 1.00 70.62 98 CYS A CA 1
ATOM 813 C C . CYS A 1 98 ? -5.331 -12.521 -5.723 1.00 70.62 98 CYS A C 1
ATOM 815 O O . CYS A 1 98 ? -5.813 -12.864 -6.802 1.00 70.62 98 CYS A O 1
ATOM 817 N N . LEU A 1 99 ? -5.505 -13.194 -4.587 1.00 78.06 99 LEU A N 1
ATOM 818 C CA . LEU A 1 99 ? -6.436 -14.307 -4.464 1.00 78.06 99 LEU A CA 1
ATOM 819 C C . LEU A 1 99 ? -7.799 -13.771 -4.015 1.00 78.06 99 LEU A C 1
ATOM 821 O O . LEU A 1 99 ? -7.934 -13.197 -2.929 1.00 78.06 99 LEU A O 1
ATOM 825 N N . PHE A 1 100 ? -8.809 -13.955 -4.861 1.00 79.56 100 PHE A N 1
ATOM 826 C CA . PHE A 1 100 ? -10.188 -13.556 -4.612 1.00 79.56 100 PHE A CA 1
ATOM 827 C C . PHE A 1 100 ? -11.045 -14.726 -4.132 1.00 79.56 100 PHE A C 1
ATOM 829 O O . PHE A 1 100 ? -10.789 -15.889 -4.430 1.00 79.56 100 PHE A O 1
ATOM 836 N N . LYS A 1 101 ? -12.112 -14.401 -3.391 1.00 72.81 101 LYS A N 1
ATOM 837 C CA . LYS A 1 101 ? -13.092 -15.392 -2.916 1.00 72.81 101 LYS A CA 1
ATOM 838 C C . LYS A 1 101 ? -14.022 -15.906 -4.026 1.00 72.81 101 LYS A C 1
ATOM 840 O O . LYS A 1 101 ? -14.670 -16.931 -3.849 1.00 72.81 101 LYS A O 1
ATOM 845 N N . ARG A 1 102 ? -14.141 -15.169 -5.131 1.00 76.88 102 ARG A N 1
ATOM 846 C CA . ARG A 1 102 ? -14.971 -15.520 -6.289 1.00 76.88 102 ARG A CA 1
ATOM 847 C C . ARG A 1 102 ? -14.085 -15.687 -7.517 1.00 76.88 102 ARG A C 1
ATOM 849 O O . ARG A 1 102 ? -13.132 -14.925 -7.672 1.00 76.88 102 ARG A O 1
ATOM 856 N N . ASN A 1 103 ? -14.476 -16.622 -8.383 1.00 79.44 103 ASN A N 1
ATOM 857 C CA . ASN A 1 103 ? -13.842 -16.816 -9.681 1.00 79.44 103 ASN A CA 1
ATOM 858 C C . ASN A 1 103 ? -13.995 -15.535 -10.507 1.00 79.44 103 ASN A C 1
ATOM 860 O O . ASN A 1 103 ? -15.087 -14.968 -10.584 1.00 79.44 103 ASN A O 1
ATOM 864 N N . PHE A 1 104 ? -12.902 -15.102 -11.120 1.00 72.12 104 PHE A N 1
ATOM 865 C CA . PHE A 1 104 ? -12.848 -13.960 -12.010 1.00 72.12 104 PHE A CA 1
ATOM 866 C C . PHE A 1 104 ? -12.339 -14.435 -13.374 1.00 72.12 104 PHE A C 1
ATOM 868 O O . PHE A 1 104 ? -11.259 -15.013 -13.482 1.00 72.12 104 PHE A O 1
ATOM 875 N N . SER A 1 105 ? -13.131 -14.215 -14.419 1.00 68.44 105 SER A N 1
ATOM 876 C CA . SER A 1 105 ? -12.736 -14.449 -15.808 1.00 68.44 105 SER A CA 1
ATOM 877 C C . SER A 1 105 ? -12.578 -13.107 -16.519 1.00 68.44 105 SER A C 1
ATOM 879 O O . SER A 1 105 ? -13.315 -12.167 -16.223 1.00 68.44 105 SER A O 1
ATOM 881 N N . PHE A 1 106 ? -11.606 -13.029 -17.427 1.00 62.44 106 PHE A N 1
ATOM 882 C CA . PHE A 1 106 ? -11.401 -11.874 -18.306 1.00 62.44 106 PHE A CA 1
ATOM 883 C C . PHE A 1 106 ? -12.413 -11.837 -19.448 1.00 62.44 106 PHE A C 1
ATOM 885 O O . PHE A 1 106 ? -12.869 -12.930 -19.850 1.00 62.44 106 PHE A O 1
#

Radius of gyration: 17.64 Å; chains: 1; bounding box: 44×35×52 Å

Organism: NCBI:txid559131

pLDDT: mean 81.25, std 13.58, range [43.72, 95.94]